Protein AF-A0A355GCN6-F1 (afdb_monomer_lite)

Foldseek 3Di:
DFDDDDDPDDDDDDDDDDDPQGGPVRHHHDFAKDWDWDWDDDPPDDTDIFIDIDTDDQDKAPKDWTDADPRRRTDIDIGDDPVND

Secon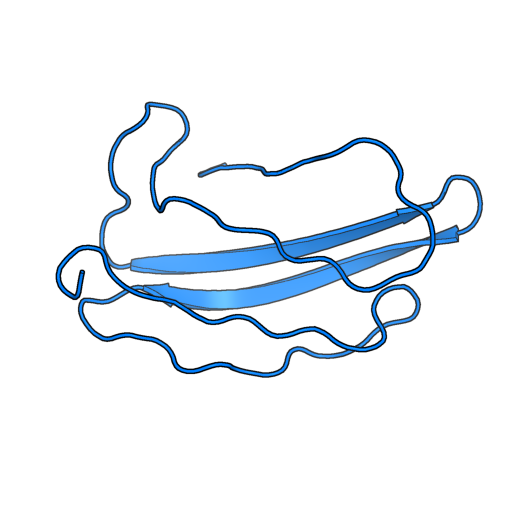dary structure (DSSP, 8-state):
-------S---SS-------SB-TTSPBPPSEEEEEEEEEE-TTS-EEEEEEEEEE-SS-EEEEEE---SS-S-EEEEE--GGG-

Structure (mmCIF, N/CA/C/O backbone):
data_AF-A0A355GCN6-F1
#
_entry.id   AF-A0A355GCN6-F1
#
loop_
_atom_site.group_PDB
_atom_site.id
_atom_site.type_symbol
_atom_site.label_atom_id
_atom_site.label_alt_id
_atom_site.label_comp_id
_atom_site.label_asym_id
_atom_site.label_entity_id
_atom_site.label_seq_id
_atom_site.pdbx_PDB_ins_code
_atom_site.Cartn_x
_atom_site.Cartn_y
_atom_site.Cartn_z
_atom_site.occupancy
_atom_site.B_iso_or_equiv
_atom_site.auth_seq_id
_atom_site.auth_comp_id
_atom_site.auth_asym_id
_atom_site.auth_atom_id
_atom_site.pdbx_PDB_model_num
ATOM 1 N N . LEU A 1 1 ? -15.902 -0.667 -4.051 1.00 60.78 1 LEU A N 1
ATOM 2 C CA . LEU A 1 1 ? -14.548 -0.090 -3.909 1.00 60.78 1 LEU A CA 1
ATOM 3 C C . LEU A 1 1 ? -14.574 0.826 -2.703 1.00 60.78 1 LEU A C 1
ATOM 5 O O . LEU A 1 1 ? -15.528 1.581 -2.581 1.00 60.78 1 LEU A O 1
ATOM 9 N N . ILE A 1 2 ? -13.619 0.679 -1.794 1.00 68.00 2 ILE A N 1
ATOM 10 C CA . ILE A 1 2 ? -13.623 1.394 -0.513 1.00 68.00 2 ILE A CA 1
ATOM 11 C C . ILE A 1 2 ? -12.996 2.783 -0.671 1.00 68.00 2 ILE A C 1
ATOM 13 O O . ILE A 1 2 ? -13.556 3.753 -0.189 1.00 68.00 2 ILE A O 1
ATOM 17 N N . GLY A 1 3 ? -11.912 2.868 -1.441 1.00 73.12 3 GLY A N 1
ATOM 18 C CA . GLY A 1 3 ? -11.272 4.102 -1.880 1.00 73.12 3 GLY A CA 1
ATOM 19 C C . GLY A 1 3 ? -10.256 3.789 -2.978 1.00 73.12 3 GLY A C 1
ATOM 20 O O . GLY A 1 3 ? -9.800 2.647 -3.090 1.00 73.12 3 GLY A O 1
ATOM 21 N N . THR A 1 4 ? -9.916 4.787 -3.790 1.00 78.75 4 THR A N 1
ATOM 22 C CA . THR A 1 4 ? -8.854 4.697 -4.801 1.00 78.75 4 THR A CA 1
ATOM 23 C C . THR A 1 4 ? -8.024 5.961 -4.766 1.00 78.75 4 THR A C 1
ATOM 25 O O . THR A 1 4 ? -8.560 7.065 -4.751 1.00 78.75 4 THR A O 1
ATOM 28 N N . ILE A 1 5 ? -6.706 5.787 -4.792 1.00 77.44 5 ILE A N 1
ATOM 29 C CA . ILE A 1 5 ? -5.756 6.876 -4.974 1.00 77.44 5 ILE A CA 1
ATOM 30 C C . ILE A 1 5 ? -5.127 6.676 -6.348 1.00 77.44 5 ILE A C 1
ATOM 32 O O . ILE A 1 5 ? -4.465 5.669 -6.585 1.00 77.44 5 ILE A O 1
ATOM 36 N N . SER A 1 6 ? -5.333 7.632 -7.247 1.00 77.94 6 SER A N 1
ATOM 37 C CA . SER A 1 6 ? -4.700 7.669 -8.566 1.00 77.94 6 SER A CA 1
ATOM 38 C C . SER A 1 6 ? -4.083 9.042 -8.801 1.00 77.94 6 SER A C 1
ATOM 40 O O . SER A 1 6 ? -4.633 10.053 -8.368 1.00 77.94 6 SER A O 1
ATOM 42 N N . ALA A 1 7 ? -2.957 9.087 -9.506 1.00 74.81 7 ALA A N 1
ATOM 43 C CA . ALA A 1 7 ? -2.268 10.320 -9.876 1.00 74.81 7 ALA A CA 1
ATOM 44 C C . ALA A 1 7 ? -1.919 10.302 -11.371 1.00 74.81 7 ALA A C 1
ATOM 46 O O . ALA A 1 7 ? -1.992 9.253 -12.010 1.00 74.81 7 ALA A O 1
ATOM 47 N N . ALA A 1 8 ? -1.527 11.457 -11.919 1.00 78.56 8 ALA A N 1
ATOM 48 C CA . ALA A 1 8 ? -0.977 11.543 -13.273 1.00 78.56 8 ALA A CA 1
ATOM 49 C C . ALA A 1 8 ? 0.230 10.605 -13.441 1.00 78.56 8 ALA A C 1
ATOM 51 O O . ALA A 1 8 ? 0.934 10.334 -12.464 1.00 78.56 8 ALA A O 1
ATOM 52 N N . THR A 1 9 ? 0.487 10.147 -14.671 1.00 75.94 9 THR A N 1
ATOM 53 C CA . THR A 1 9 ? 1.652 9.310 -14.994 1.00 75.94 9 THR A CA 1
ATOM 54 C C . THR A 1 9 ? 2.924 9.945 -14.439 1.00 75.94 9 THR A C 1
ATOM 56 O O . THR A 1 9 ? 3.241 11.098 -14.732 1.00 75.94 9 THR A O 1
ATOM 59 N N . ARG A 1 10 ? 3.649 9.191 -13.610 1.00 76.94 10 ARG A N 1
ATOM 60 C CA . ARG A 1 10 ? 4.915 9.616 -13.004 1.00 76.94 10 ARG A CA 1
ATOM 61 C C . ARG A 1 10 ? 6.063 8.871 -13.680 1.00 76.94 10 ARG A C 1
ATOM 63 O O . ARG A 1 10 ? 5.866 7.780 -14.209 1.00 76.94 10 ARG A O 1
ATOM 70 N N . GLY A 1 11 ? 7.254 9.469 -13.669 1.00 85.12 11 GLY A N 1
ATOM 71 C CA . GLY A 1 11 ? 8.472 8.782 -14.102 1.00 85.12 11 GLY A CA 1
ATOM 72 C C . GLY A 1 11 ? 8.827 7.589 -13.199 1.00 85.12 11 GLY A C 1
ATOM 73 O O . GLY A 1 11 ? 8.095 7.264 -12.268 1.00 85.12 11 GLY A O 1
ATOM 74 N N . PRO A 1 12 ? 9.959 6.915 -13.435 1.00 86.31 12 PRO A N 1
ATOM 75 C CA . PRO A 1 12 ? 10.503 5.980 -12.457 1.00 86.31 12 PRO A CA 1
ATOM 76 C C . PRO A 1 12 ? 10.942 6.731 -11.189 1.00 86.31 12 PRO A C 1
ATOM 78 O O . PRO A 1 12 ? 11.482 7.838 -11.264 1.00 86.31 12 PRO A O 1
ATOM 81 N N . GLY A 1 13 ? 10.737 6.134 -10.015 1.00 90.62 13 GLY A N 1
ATOM 82 C CA . GLY A 1 13 ? 11.151 6.739 -8.753 1.00 90.62 13 GLY A CA 1
ATOM 83 C C . GLY A 1 13 ? 10.520 6.100 -7.523 1.00 90.62 13 GLY A C 1
ATOM 84 O O . GLY A 1 13 ? 9.848 5.075 -7.604 1.00 90.62 13 GLY A O 1
ATOM 85 N N . GLN A 1 14 ? 10.751 6.728 -6.370 1.00 92.12 14 GLN A N 1
ATOM 86 C CA . GLN A 1 14 ? 10.150 6.330 -5.100 1.00 92.12 14 GLN A CA 1
ATOM 87 C C . GLN A 1 14 ? 8.901 7.161 -4.830 1.00 92.12 14 GLN A C 1
ATOM 89 O O . GLN A 1 14 ? 8.930 8.393 -4.885 1.00 92.12 14 GLN A O 1
ATOM 94 N N . TYR A 1 15 ? 7.808 6.478 -4.505 1.00 91.38 15 TYR A N 1
ATOM 95 C CA . TYR A 1 15 ? 6.511 7.096 -4.275 1.00 91.38 15 TYR A CA 1
ATOM 96 C C . TYR A 1 15 ? 5.909 6.619 -2.961 1.00 91.38 15 TYR A C 1
ATOM 98 O O . TYR A 1 15 ? 6.093 5.476 -2.556 1.00 91.38 15 TYR A O 1
ATOM 106 N N . GLN A 1 16 ? 5.178 7.516 -2.304 1.00 92.75 16 GLN A N 1
ATOM 107 C CA . GLN A 1 16 ? 4.394 7.216 -1.113 1.00 92.75 16 GLN A CA 1
ATOM 108 C C . GLN A 1 16 ? 2.944 7.610 -1.376 1.00 92.75 16 GLN A C 1
ATOM 110 O O . GLN A 1 16 ? 2.676 8.674 -1.940 1.00 92.75 16 GLN A O 1
ATOM 115 N N . ALA A 1 17 ? 2.022 6.748 -0.963 1.00 91.25 17 ALA A N 1
ATOM 116 C CA . ALA A 1 17 ? 0.593 7.006 -0.971 1.00 91.25 17 ALA A CA 1
ATOM 117 C C . ALA A 1 17 ? 0.068 6.829 0.453 1.00 91.25 17 ALA A C 1
ATOM 119 O O . ALA A 1 17 ? 0.423 5.868 1.135 1.00 91.25 17 ALA A O 1
ATOM 120 N N . ARG A 1 18 ? -0.778 7.760 0.897 1.00 91.81 18 ARG A N 1
ATOM 121 C CA . ARG A 1 18 ? -1.424 7.702 2.206 1.00 91.81 18 ARG A CA 1
ATOM 122 C C . ARG A 1 18 ? -2.925 7.651 2.005 1.00 91.81 18 ARG A C 1
ATOM 124 O O . ARG A 1 18 ? -3.506 8.590 1.474 1.00 91.81 18 ARG A O 1
ATOM 131 N N . PHE A 1 19 ? -3.528 6.567 2.462 1.00 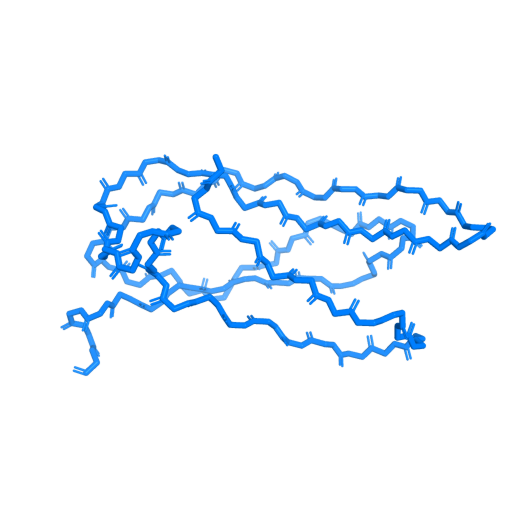90.31 19 PHE A N 1
ATOM 132 C CA . PHE A 1 19 ? -4.970 6.454 2.572 1.00 90.31 19 PHE A CA 1
ATOM 133 C C . PHE A 1 19 ? -5.407 6.947 3.952 1.00 90.31 19 PHE A C 1
ATOM 135 O O . PHE A 1 19 ? -4.751 6.664 4.956 1.00 90.31 19 PHE A O 1
ATOM 142 N N . ASP A 1 20 ? -6.471 7.739 4.001 1.00 88.19 20 ASP A N 1
ATOM 143 C CA . ASP A 1 20 ? -6.958 8.353 5.237 1.00 88.19 20 ASP A CA 1
ATOM 144 C C . ASP A 1 20 ? -7.816 7.412 6.092 1.00 88.19 20 ASP A C 1
ATOM 146 O O . ASP A 1 20 ? -8.094 7.732 7.244 1.00 88.19 20 ASP A O 1
ATOM 150 N N . GLY A 1 21 ? -8.168 6.233 5.572 1.00 88.00 21 GLY A N 1
ATOM 151 C CA . GLY A 1 21 ? -8.988 5.262 6.286 1.00 88.00 21 GLY A CA 1
ATOM 152 C C . GLY A 1 21 ? -10.478 5.589 6.241 1.00 88.00 21 GLY A C 1
ATOM 153 O O . GLY A 1 21 ? -11.205 5.149 7.132 1.00 88.00 21 GLY A O 1
ATOM 154 N N . THR A 1 22 ? -10.932 6.337 5.232 1.00 89.19 22 THR A N 1
ATOM 155 C CA . THR A 1 22 ? -12.352 6.613 4.989 1.00 89.19 22 THR A CA 1
ATOM 156 C C . THR A 1 22 ? -12.853 5.985 3.692 1.00 89.19 22 THR A C 1
ATOM 158 O O . THR A 1 22 ? -12.093 5.758 2.754 1.00 89.19 22 THR A O 1
ATOM 161 N N . ASP A 1 23 ? -14.136 5.642 3.643 1.00 89.88 23 ASP A N 1
ATOM 162 C CA . ASP A 1 23 ? -14.774 5.181 2.418 1.00 89.88 23 ASP A CA 1
ATOM 163 C C . ASP A 1 23 ? -15.076 6.344 1.451 1.00 89.88 23 ASP A C 1
ATOM 165 O O . ASP A 1 23 ? -14.907 7.520 1.769 1.00 89.88 23 ASP A O 1
ATOM 169 N N . ASN A 1 24 ? -15.596 6.029 0.264 1.00 88.06 24 ASN A N 1
ATOM 170 C CA . ASN A 1 24 ? -16.001 7.031 -0.731 1.00 88.06 24 ASN A CA 1
ATOM 171 C C . ASN A 1 24 ? -17.111 8.001 -0.265 1.00 88.06 24 ASN A C 1
ATOM 173 O O . ASN A 1 24 ? -17.403 8.966 -0.969 1.00 88.06 24 ASN A O 1
ATOM 177 N N . GLN A 1 25 ? -17.770 7.743 0.868 1.00 90.75 25 GLN A N 1
ATOM 178 C CA . GLN A 1 25 ? -18.744 8.646 1.492 1.00 90.75 25 GLN A CA 1
ATOM 179 C C . GLN A 1 25 ? -18.108 9.476 2.622 1.00 90.75 25 GLN A C 1
ATOM 181 O O . GLN A 1 25 ? -18.822 10.193 3.325 1.00 90.75 25 GLN A O 1
ATOM 186 N N . GLY A 1 26 ? -16.790 9.372 2.820 1.00 88.81 26 GLY A N 1
ATOM 187 C CA . GLY A 1 26 ? -16.048 10.024 3.896 1.00 88.81 26 GLY A CA 1
ATOM 188 C C . GLY A 1 26 ? -16.249 9.374 5.268 1.00 88.81 26 GLY A C 1
ATOM 189 O O . GLY A 1 26 ? -15.923 9.988 6.284 1.00 88.81 26 GLY A O 1
ATOM 190 N N . LYS A 1 27 ? -16.805 8.158 5.341 1.00 89.50 27 LYS A N 1
ATOM 191 C CA . LYS A 1 27 ? -17.041 7.462 6.615 1.00 89.50 27 LYS A CA 1
ATOM 192 C C . LYS A 1 27 ? -15.813 6.641 7.011 1.00 89.50 27 LYS A C 1
ATOM 194 O O . LYS A 1 27 ? -15.265 5.953 6.153 1.00 89.50 27 LYS A O 1
ATOM 199 N N . PRO A 1 28 ? -15.392 6.643 8.288 1.00 88.19 28 PRO A N 1
ATOM 200 C CA . PRO A 1 28 ? -14.290 5.802 8.745 1.00 88.19 28 PRO A CA 1
ATOM 201 C C . PRO A 1 28 ? -14.533 4.321 8.454 1.00 88.19 28 PRO A C 1
ATOM 203 O O . PRO A 1 28 ? -15.643 3.815 8.641 1.00 88.19 28 PRO A O 1
ATOM 206 N N . LEU A 1 29 ? -13.485 3.615 8.037 1.00 89.31 29 LEU A N 1
ATOM 207 C CA . LEU A 1 29 ? -13.577 2.180 7.806 1.00 89.31 29 LEU A CA 1
ATOM 208 C C . LEU A 1 29 ? -13.690 1.405 9.122 1.00 89.31 29 LEU A C 1
ATOM 210 O O . LEU A 1 29 ? -12.907 1.648 10.043 1.00 89.31 29 LEU A O 1
ATOM 214 N N . PRO A 1 30 ? -14.609 0.428 9.215 1.00 90.94 30 PRO A N 1
ATOM 215 C CA . PRO A 1 30 ? -14.666 -0.461 10.364 1.0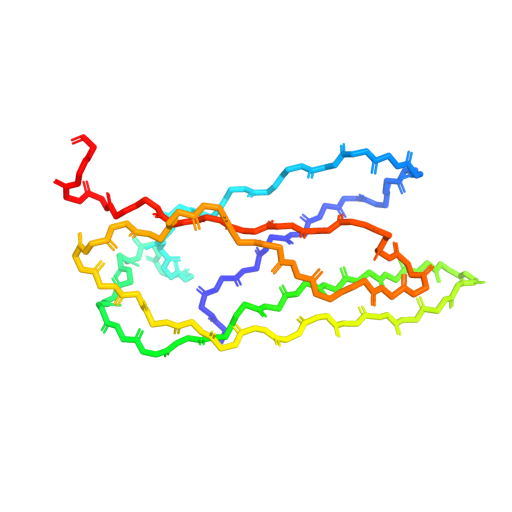0 90.94 30 PRO A CA 1
ATOM 216 C C . PRO A 1 30 ? -13.461 -1.410 10.389 1.00 90.94 30 PRO A C 1
ATOM 218 O O . PRO A 1 30 ? -12.827 -1.677 9.365 1.00 90.94 30 PRO A O 1
ATOM 221 N N . HIS A 1 31 ? -13.177 -1.997 11.551 1.00 92.56 31 HIS A N 1
ATOM 222 C CA . HIS A 1 31 ? -12.255 -3.130 11.620 1.00 92.56 31 HIS A CA 1
ATOM 223 C C . HIS A 1 31 ? -12.770 -4.287 10.762 1.00 92.56 31 HIS A C 1
ATOM 225 O O . HIS A 1 31 ? -13.976 -4.538 10.692 1.00 92.56 31 HIS A O 1
ATOM 231 N N . GLY A 1 32 ? -11.861 -5.008 10.113 1.00 94.50 32 GLY A N 1
ATOM 232 C CA . GLY A 1 32 ? -12.256 -6.095 9.231 1.00 94.50 32 GLY A CA 1
ATOM 233 C C . GLY A 1 32 ? -11.168 -6.558 8.280 1.00 94.50 32 GLY A C 1
ATOM 234 O O . GLY A 1 32 ? -10.020 -6.118 8.334 1.00 94.50 32 GLY A O 1
ATOM 235 N N . LYS A 1 33 ? -11.557 -7.482 7.401 1.00 96.44 33 LYS A N 1
ATOM 236 C CA . LYS A 1 33 ? -10.694 -8.037 6.359 1.00 96.44 33 LYS A CA 1
ATOM 237 C C . LYS A 1 33 ? -10.806 -7.200 5.095 1.00 96.44 33 LYS A C 1
ATOM 239 O O . LYS A 1 33 ? -11.901 -6.959 4.595 1.00 96.44 33 LYS A O 1
ATOM 244 N N . TYR A 1 34 ? -9.657 -6.824 4.565 1.00 95.50 34 TYR A N 1
ATOM 245 C CA . TYR A 1 34 ? -9.510 -5.993 3.385 1.00 95.50 34 TYR A CA 1
ATOM 246 C C . TYR A 1 34 ? -8.464 -6.590 2.448 1.00 95.50 34 TYR A C 1
ATOM 248 O O . TYR A 1 34 ? -7.758 -7.548 2.770 1.00 95.50 34 TYR A O 1
ATOM 256 N N . THR A 1 35 ? -8.357 -6.024 1.253 1.00 96.25 35 THR A N 1
ATOM 257 C CA . THR A 1 35 ? -7.271 -6.340 0.329 1.00 96.25 35 THR A CA 1
ATOM 258 C C . THR A 1 35 ? -6.683 -5.040 -0.181 1.00 96.25 35 THR A C 1
ATOM 260 O O . THR A 1 35 ? -7.395 -4.219 -0.756 1.00 96.25 35 THR A O 1
ATOM 263 N N . LEU A 1 36 ? -5.388 -4.859 0.061 1.00 95.12 36 LEU A N 1
ATOM 264 C CA . LEU A 1 36 ? -4.599 -3.801 -0.543 1.00 95.12 36 LEU A CA 1
ATOM 265 C C . LEU A 1 36 ? -4.255 -4.215 -1.973 1.00 95.12 36 LEU A C 1
ATOM 267 O O . LEU A 1 36 ? -3.683 -5.286 -2.193 1.00 95.12 36 LEU A O 1
ATOM 271 N N . TYR A 1 37 ? -4.599 -3.346 -2.916 1.00 95.75 37 TYR A N 1
ATOM 272 C CA . TYR A 1 37 ? -4.222 -3.455 -4.315 1.00 95.75 37 TYR A CA 1
ATOM 273 C C . TYR A 1 37 ? -3.236 -2.339 -4.647 1.00 95.75 37 TYR A C 1
ATOM 275 O O . TYR A 1 37 ? -3.507 -1.173 -4.360 1.00 95.75 37 TYR A O 1
ATOM 283 N N . ILE A 1 38 ? -2.098 -2.699 -5.235 1.00 94.50 38 ILE A N 1
ATOM 284 C CA . ILE A 1 38 ? -1.141 -1.743 -5.799 1.00 94.50 38 ILE A CA 1
ATOM 285 C C . ILE A 1 38 ? -0.978 -2.100 -7.267 1.00 94.50 38 ILE A C 1
ATOM 287 O O . ILE A 1 38 ? -0.501 -3.190 -7.579 1.00 94.50 38 ILE A O 1
ATOM 291 N N . GLU A 1 39 ? -1.392 -1.194 -8.145 1.00 92.94 39 GLU A N 1
ATOM 292 C CA . GLU A 1 39 ? -1.352 -1.376 -9.594 1.00 92.94 39 GLU A CA 1
ATOM 293 C C . GLU A 1 39 ? -0.337 -0.427 -10.226 1.00 92.94 39 GLU A C 1
ATOM 295 O O . GLU A 1 39 ? -0.275 0.756 -9.885 1.00 92.94 39 GLU A O 1
ATOM 300 N N . ALA A 1 40 ? 0.442 -0.955 -11.166 1.00 91.12 40 ALA A N 1
ATOM 301 C CA . ALA A 1 40 ? 1.354 -0.193 -12.003 1.00 91.12 40 ALA A CA 1
ATOM 302 C C . ALA A 1 40 ? 1.115 -0.557 -13.472 1.00 91.12 40 ALA A C 1
ATOM 304 O O . ALA A 1 40 ? 1.044 -1.734 -13.831 1.00 91.12 40 ALA A O 1
ATOM 305 N N . ALA A 1 41 ? 0.980 0.467 -14.314 1.00 89.69 41 ALA A N 1
ATOM 306 C CA . ALA A 1 41 ? 0.782 0.338 -15.752 1.00 89.69 41 ALA A CA 1
ATOM 307 C C . ALA A 1 41 ? 1.578 1.425 -16.485 1.00 89.69 41 ALA A C 1
ATOM 309 O O . ALA A 1 41 ? 1.684 2.555 -16.002 1.00 89.69 41 ALA A O 1
ATOM 310 N N . ARG A 1 42 ? 2.113 1.101 -17.666 1.00 86.56 42 ARG A N 1
ATOM 311 C CA . ARG A 1 42 ? 2.792 2.052 -18.564 1.00 86.56 42 ARG A CA 1
ATOM 312 C C . ARG A 1 42 ? 2.283 1.882 -19.994 1.00 86.56 42 ARG A C 1
ATOM 314 O O . ARG A 1 42 ? 1.987 0.765 -20.401 1.00 86.56 42 ARG A O 1
ATOM 321 N N . GLU A 1 43 ? 2.260 2.973 -20.763 1.00 79.88 43 GLU A N 1
ATOM 322 C CA . GLU A 1 43 ? 1.698 3.057 -22.131 1.00 79.88 43 GLU A CA 1
ATOM 323 C C . GLU A 1 43 ? 2.319 2.064 -23.137 1.00 79.88 43 GLU A C 1
ATOM 325 O O . GLU A 1 43 ? 1.679 1.675 -24.105 1.00 79.88 43 GLU A O 1
ATOM 330 N N . HIS A 1 44 ? 3.517 1.550 -22.847 1.00 85.50 44 HIS A N 1
ATOM 331 C CA . HIS A 1 44 ? 4.155 0.440 -23.566 1.00 85.50 44 HIS A CA 1
ATOM 332 C C . HIS A 1 44 ? 4.877 -0.529 -22.613 1.00 85.50 44 HIS A C 1
ATOM 334 O O . HIS A 1 44 ? 5.927 -1.082 -22.939 1.00 85.50 44 HIS A O 1
ATOM 340 N N . GLY A 1 45 ? 4.375 -0.667 -21.386 1.00 84.50 45 GLY A N 1
ATOM 341 C CA . GLY A 1 45 ? 4.942 -1.557 -20.374 1.00 84.50 45 GLY A CA 1
ATOM 342 C C . GLY A 1 45 ? 4.010 -2.698 -20.012 1.00 84.50 45 GLY A C 1
ATOM 343 O O . GLY A 1 45 ? 3.020 -2.961 -20.693 1.00 84.50 45 GLY A O 1
ATOM 344 N N . THR A 1 46 ? 4.336 -3.382 -18.920 1.00 91.25 46 THR A N 1
ATOM 345 C CA . THR A 1 46 ? 3.445 -4.406 -18.387 1.00 91.25 46 THR A CA 1
ATOM 346 C C . THR A 1 46 ? 2.406 -3.776 -17.467 1.00 91.25 46 THR A C 1
ATOM 348 O O . THR A 1 46 ? 2.572 -2.668 -16.955 1.00 91.25 46 THR A O 1
ATOM 351 N N . TYR A 1 47 ? 1.309 -4.498 -17.280 1.00 93.19 47 TYR A N 1
ATOM 352 C CA . TYR A 1 47 ? 0.374 -4.254 -16.197 1.00 93.19 47 TYR A CA 1
ATOM 353 C C . TYR A 1 47 ? 0.714 -5.218 -15.065 1.00 93.19 47 TYR A C 1
ATOM 355 O O . TYR A 1 47 ? 0.732 -6.434 -15.273 1.00 93.19 47 TYR A O 1
ATOM 363 N N . GLN A 1 48 ? 0.993 -4.680 -13.883 1.00 94.94 48 GLN A N 1
ATOM 364 C CA . GLN A 1 48 ? 1.303 -5.464 -12.695 1.00 94.94 48 GLN A CA 1
ATOM 365 C C . GLN A 1 48 ? 0.404 -5.053 -11.544 1.00 94.94 48 GLN A C 1
ATOM 367 O O . GLN A 1 48 ? 0.073 -3.879 -11.375 1.00 94.94 48 GLN A O 1
ATOM 372 N N . ILE A 1 49 ? 0.039 -6.040 -10.731 1.00 95.88 49 ILE A N 1
ATOM 373 C CA . ILE A 1 49 ? -0.817 -5.833 -9.575 1.00 95.88 49 ILE A CA 1
ATOM 374 C C . ILE A 1 49 ? -0.350 -6.685 -8.401 1.00 95.88 49 ILE A C 1
ATOM 376 O O . ILE A 1 49 ? -0.261 -7.910 -8.488 1.00 95.88 49 ILE A O 1
ATOM 380 N N . ILE A 1 50 ? -0.098 -6.027 -7.276 1.00 96.56 50 ILE A N 1
ATOM 381 C CA . ILE A 1 50 ? 0.141 -6.680 -5.990 1.00 96.56 50 ILE A CA 1
ATOM 382 C C . ILE A 1 50 ? -1.195 -6.766 -5.256 1.00 96.56 50 ILE A C 1
ATOM 384 O O . ILE A 1 50 ? -1.919 -5.774 -5.162 1.00 96.56 50 ILE A O 1
ATOM 388 N N . ARG A 1 51 ? -1.514 -7.949 -4.720 1.00 97.19 51 ARG A N 1
ATOM 389 C CA . ARG A 1 51 ? -2.712 -8.201 -3.907 1.00 97.19 51 ARG A CA 1
ATOM 390 C C . ARG A 1 51 ? -2.285 -8.658 -2.524 1.00 97.19 51 ARG A C 1
ATOM 392 O O . ARG A 1 51 ? -1.749 -9.752 -2.375 1.00 97.19 51 ARG A O 1
ATOM 399 N N . LYS A 1 52 ? -2.546 -7.848 -1.504 1.00 96.88 52 LYS A N 1
ATOM 400 C CA . LYS A 1 52 ? -2.211 -8.184 -0.120 1.00 96.88 52 LYS A CA 1
ATOM 401 C C . LYS A 1 52 ? -3.479 -8.231 0.730 1.00 96.88 52 LYS A C 1
ATOM 403 O O . LYS A 1 52 ? -4.038 -7.176 1.033 1.00 96.88 52 LYS A O 1
ATOM 408 N N . PRO A 1 53 ? -3.941 -9.424 1.142 1.00 97.06 53 PRO A N 1
ATOM 409 C CA . PRO A 1 53 ? -4.939 -9.540 2.194 1.00 97.06 53 PRO A CA 1
ATOM 410 C C . PRO A 1 53 ? -4.401 -8.916 3.482 1.00 97.06 53 PRO A C 1
ATOM 412 O O . PRO A 1 53 ? -3.274 -9.205 3.895 1.00 97.06 53 PRO A O 1
ATOM 415 N N . VAL A 1 54 ? -5.201 -8.058 4.105 1.00 95.25 54 VAL A N 1
ATOM 416 C CA . VAL A 1 54 ? -4.874 -7.397 5.372 1.00 95.25 54 VAL A CA 1
ATOM 417 C C . VAL A 1 54 ? -6.082 -7.438 6.292 1.00 95.25 54 VAL A C 1
ATOM 419 O O . VAL A 1 54 ? -7.225 -7.416 5.838 1.00 95.25 54 VAL A O 1
ATOM 422 N N . GLU A 1 55 ? -5.838 -7.488 7.593 1.00 95.25 55 GLU A N 1
ATOM 423 C CA . GLU A 1 55 ? -6.885 -7.360 8.596 1.00 95.25 55 GLU A CA 1
ATOM 424 C C . GLU A 1 55 ? -6.626 -6.092 9.403 1.00 95.25 55 GLU A C 1
ATOM 426 O O . GLU A 1 55 ? -5.612 -5.990 10.090 1.00 95.25 55 GLU A O 1
ATOM 431 N N . LEU A 1 56 ? -7.515 -5.108 9.273 1.00 92.94 56 LEU A N 1
ATOM 432 C CA . LEU A 1 56 ? -7.412 -3.838 9.982 1.00 92.94 56 LEU A CA 1
ATOM 433 C C . LEU A 1 56 ? -8.098 -3.977 11.340 1.00 92.94 56 LEU A C 1
ATOM 435 O O . LEU A 1 56 ? -9.271 -4.355 11.410 1.00 92.94 56 LEU A O 1
ATOM 439 N N . ARG A 1 57 ? -7.354 -3.693 12.408 1.00 92.31 57 ARG A N 1
ATOM 440 C CA . ARG A 1 57 ? -7.775 -3.819 13.810 1.00 92.31 57 ARG A CA 1
ATOM 441 C C . ARG A 1 57 ? -7.401 -2.549 14.584 1.00 92.31 57 ARG A C 1
ATOM 443 O O . ARG A 1 57 ? -6.918 -1.588 14.000 1.00 92.31 57 ARG A O 1
ATOM 450 N N . ALA A 1 58 ? -7.610 -2.563 15.899 1.00 90.69 58 ALA A N 1
ATOM 451 C CA . ALA A 1 58 ? -7.191 -1.471 16.775 1.00 90.69 58 ALA A CA 1
ATOM 452 C C . ALA A 1 58 ? -5.661 -1.348 16.889 1.00 90.69 58 ALA A C 1
ATOM 454 O O . ALA A 1 58 ? -5.163 -0.275 17.210 1.00 90.69 58 ALA A O 1
ATOM 455 N N . ASP A 1 59 ? -4.930 -2.434 16.629 1.00 91.62 59 ASP A N 1
ATOM 456 C CA . ASP A 1 59 ? -3.472 -2.462 16.685 1.00 91.62 59 ASP A CA 1
ATOM 457 C C . ASP A 1 59 ? -2.844 -2.027 15.350 1.00 91.62 59 ASP A C 1
ATOM 459 O O . ASP A 1 59 ? -3.360 -2.368 14.276 1.00 91.62 59 ASP A O 1
AT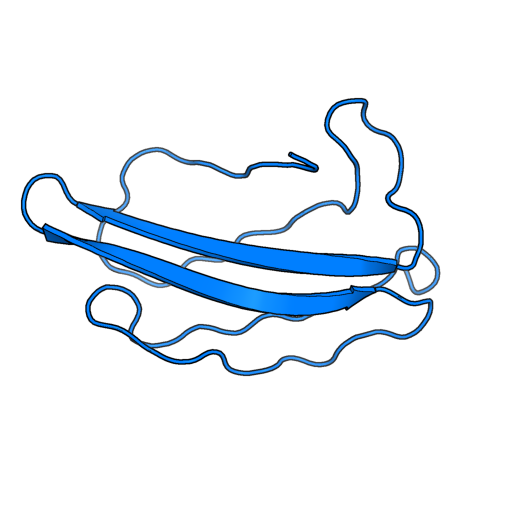OM 463 N N . PRO A 1 60 ? -1.710 -1.304 15.383 1.00 93.31 60 PRO A N 1
ATOM 464 C CA . PRO A 1 60 ? -0.978 -0.954 14.177 1.00 93.31 60 PRO A CA 1
ATOM 465 C C . PRO A 1 60 ? -0.353 -2.179 13.505 1.00 93.31 60 PRO A C 1
ATOM 467 O O . PRO A 1 60 ? 0.038 -3.150 14.152 1.00 93.31 60 PRO A O 1
ATOM 470 N N . ILE A 1 61 ? -0.188 -2.092 12.185 1.00 94.75 61 ILE A N 1
ATOM 471 C CA . ILE A 1 61 ? 0.618 -3.040 11.412 1.00 94.75 61 ILE A CA 1
ATOM 472 C C . ILE A 1 61 ? 1.943 -2.349 11.113 1.00 94.75 61 ILE A C 1
ATOM 474 O O . ILE A 1 61 ? 1.982 -1.390 10.339 1.00 94.75 61 ILE A O 1
ATOM 478 N N . SER A 1 62 ? 3.026 -2.837 11.720 1.00 95.94 62 SER A N 1
ATOM 479 C CA . SER A 1 62 ? 4.380 -2.382 11.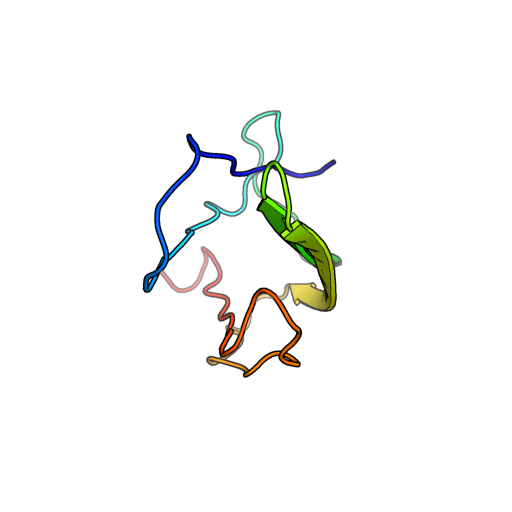396 1.00 95.94 62 SER A CA 1
ATOM 480 C C . SER A 1 62 ? 4.703 -2.632 9.927 1.00 95.94 62 SER A C 1
ATOM 482 O O . SER A 1 62 ? 4.184 -3.570 9.325 1.00 95.94 62 SER A O 1
ATOM 484 N N . LYS A 1 63 ? 5.599 -1.816 9.368 1.00 96.94 63 LYS A N 1
ATOM 485 C CA . LYS A 1 63 ? 6.022 -1.886 7.969 1.00 96.94 63 LYS A CA 1
ATOM 486 C C . LYS A 1 63 ? 6.339 -3.316 7.515 1.00 96.94 63 LYS A C 1
ATOM 488 O O . LYS A 1 63 ? 7.250 -3.955 8.038 1.00 96.94 63 LYS A O 1
ATOM 493 N N . GLN A 1 64 ? 5.612 -3.791 6.507 1.00 97.19 64 GLN A N 1
ATOM 494 C CA . GLN A 1 64 ? 5.807 -5.100 5.883 1.00 97.19 64 GLN A CA 1
ATOM 495 C C . GLN A 1 64 ? 6.233 -4.930 4.430 1.00 97.19 64 GLN A C 1
ATOM 497 O O . GLN A 1 64 ? 5.642 -4.128 3.707 1.00 97.19 64 GLN A O 1
ATOM 502 N N . GLY A 1 65 ? 7.227 -5.706 3.995 1.00 97.06 65 GLY A N 1
ATOM 503 C CA . GLY A 1 65 ? 7.576 -5.826 2.581 1.00 97.06 65 GLY A CA 1
ATOM 504 C C . GLY A 1 65 ? 6.477 -6.530 1.782 1.00 97.06 65 GLY A C 1
ATOM 505 O O . GLY A 1 65 ? 5.726 -7.352 2.315 1.00 97.06 65 GLY A O 1
ATOM 506 N N . LEU A 1 66 ? 6.386 -6.191 0.504 1.00 97.19 66 LEU A N 1
ATOM 507 C CA . LEU A 1 66 ? 5.505 -6.819 -0.474 1.00 97.19 66 LEU A CA 1
ATOM 508 C C . LEU A 1 66 ? 6.343 -7.486 -1.563 1.00 97.19 66 LEU A C 1
ATOM 510 O O . LEU A 1 66 ? 7.482 -7.088 -1.800 1.00 97.19 66 LEU A O 1
ATOM 514 N N . GLU A 1 67 ? 5.766 -8.497 -2.210 1.00 95.06 67 GLU A N 1
ATOM 515 C CA . GLU A 1 67 ? 6.410 -9.178 -3.333 1.00 95.06 67 GLU A CA 1
ATOM 516 C C . GLU A 1 67 ? 6.648 -8.201 -4.486 1.00 95.06 67 GLU A C 1
ATOM 518 O O . GLU A 1 67 ? 5.760 -7.438 -4.878 1.00 95.06 67 GLU A O 1
ATOM 523 N N . GLU A 1 68 ? 7.871 -8.225 -5.001 1.00 94.69 68 GLU A N 1
ATOM 524 C CA . GLU A 1 68 ? 8.281 -7.438 -6.155 1.00 94.69 68 GLU A CA 1
ATOM 525 C C . GLU A 1 68 ? 7.721 -8.013 -7.460 1.00 94.69 68 GLU A C 1
ATOM 527 O O . GLU A 1 68 ? 7.323 -9.176 -7.553 1.00 94.69 68 GLU A O 1
ATOM 532 N N . ASN A 1 69 ? 7.688 -7.180 -8.494 1.00 94.19 69 ASN A N 1
ATOM 533 C CA . ASN A 1 69 ? 7.353 -7.587 -9.852 1.00 94.19 69 ASN A CA 1
ATOM 534 C C . ASN A 1 69 ? 8.074 -6.694 -10.871 1.00 94.19 69 ASN A C 1
ATOM 536 O O . ASN A 1 69 ? 8.834 -5.797 -10.509 1.00 94.19 69 ASN A O 1
ATOM 540 N N . ALA A 1 70 ? 7.807 -6.924 -12.157 1.00 92.88 70 ALA A N 1
ATOM 541 C CA . ALA A 1 70 ? 8.478 -6.234 -13.257 1.00 92.88 70 ALA A CA 1
ATOM 542 C C . ALA A 1 70 ? 8.351 -4.696 -13.231 1.00 92.88 70 ALA A C 1
ATOM 544 O O . ALA A 1 70 ? 9.223 -4.014 -13.761 1.00 92.88 70 ALA A O 1
ATOM 545 N N . GLU A 1 71 ? 7.290 -4.146 -12.633 1.00 92.75 71 GLU A N 1
ATOM 546 C CA . GLU A 1 71 ? 7.056 -2.695 -12.560 1.00 92.75 71 GLU A CA 1
ATOM 547 C C . GLU A 1 71 ? 7.329 -2.122 -11.158 1.00 92.75 71 GLU A C 1
ATOM 549 O O . GLU A 1 71 ? 7.479 -0.912 -10.997 1.00 92.75 71 GLU A O 1
ATOM 554 N N . ILE A 1 72 ? 7.396 -2.977 -10.132 1.00 93.50 72 ILE A N 1
ATOM 555 C CA . ILE A 1 72 ? 7.516 -2.594 -8.722 1.00 93.50 72 ILE A CA 1
ATOM 556 C C . ILE A 1 72 ? 8.654 -3.399 -8.089 1.00 93.50 72 ILE A C 1
ATOM 558 O O . ILE A 1 72 ? 8.444 -4.501 -7.590 1.00 93.50 72 ILE A O 1
ATOM 562 N N . GLY A 1 73 ? 9.863 -2.833 -8.089 1.00 94.00 73 GLY A N 1
ATOM 563 C CA . GLY A 1 73 ? 11.061 -3.502 -7.558 1.00 94.00 73 GLY A CA 1
ATOM 564 C C . GLY A 1 73 ? 11.198 -3.475 -6.030 1.00 94.00 73 GLY A C 1
ATOM 565 O O . GLY A 1 73 ? 11.966 -4.235 -5.461 1.00 94.00 73 GLY A O 1
ATOM 566 N N . ASN A 1 74 ? 10.480 -2.592 -5.334 1.00 95.19 74 ASN A N 1
ATOM 567 C CA . ASN A 1 74 ? 10.383 -2.631 -3.877 1.00 95.19 74 ASN A CA 1
ATOM 568 C C . ASN A 1 74 ? 9.092 -1.951 -3.433 1.00 95.19 74 ASN A C 1
ATOM 570 O O . ASN A 1 74 ? 8.833 -0.802 -3.797 1.00 95.19 74 ASN A O 1
ATOM 574 N N . ALA A 1 75 ? 8.293 -2.645 -2.631 1.00 96.50 75 ALA A N 1
ATOM 575 C CA . ALA A 1 75 ? 7.105 -2.074 -2.026 1.00 96.50 75 ALA A CA 1
ATOM 576 C C . ALA A 1 75 ? 6.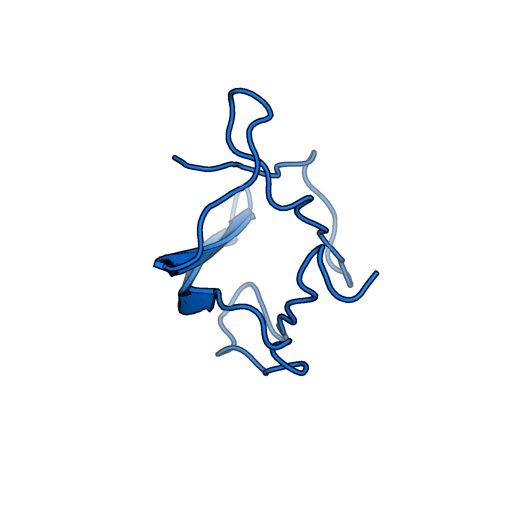970 -2.531 -0.580 1.00 96.50 75 ALA A C 1
ATOM 578 O O . ALA A 1 75 ? 7.396 -3.615 -0.185 1.00 96.50 75 ALA A O 1
ATOM 579 N N . SER A 1 76 ? 6.363 -1.669 0.222 1.00 97.31 76 SER A N 1
ATOM 580 C CA . SER A 1 76 ? 6.011 -1.977 1.598 1.00 97.31 76 SER A CA 1
ATOM 581 C C . SER A 1 76 ? 4.755 -1.218 1.988 1.00 97.31 76 SER A C 1
ATOM 583 O O . SER A 1 76 ? 4.423 -0.205 1.370 1.00 97.31 76 SER A O 1
ATOM 585 N N . PHE A 1 77 ? 4.058 -1.709 3.004 1.00 97.06 77 PHE A N 1
ATOM 586 C CA . PHE A 1 77 ? 2.907 -1.026 3.580 1.00 97.06 77 PHE A CA 1
ATOM 587 C C . PHE A 1 77 ? 2.978 -1.064 5.103 1.00 97.06 77 PHE A C 1
ATOM 589 O O . PHE A 1 77 ? 3.569 -1.971 5.687 1.00 97.06 77 PHE A O 1
ATOM 596 N N . GLU A 1 78 ? 2.354 -0.081 5.735 1.00 96.56 78 GLU A N 1
ATOM 597 C CA . GLU A 1 78 ? 2.124 -0.023 7.175 1.00 96.56 78 GLU A CA 1
ATOM 598 C C . GLU A 1 78 ? 0.711 0.501 7.435 1.00 96.56 78 GLU A C 1
ATOM 600 O O . GLU A 1 78 ? 0.092 1.114 6.559 1.00 96.56 78 GLU A O 1
ATOM 605 N N . TYR A 1 79 ? 0.188 0.244 8.630 1.00 93.50 79 TYR A N 1
ATOM 606 C CA . TYR A 1 79 ? -1.126 0.720 9.048 1.00 93.50 79 TYR A CA 1
ATOM 607 C C . TYR A 1 79 ? -1.049 1.327 10.443 1.00 93.50 79 TYR A C 1
ATOM 609 O O . TYR A 1 79 ? -0.574 0.686 11.380 1.00 93.50 79 TYR A O 1
ATOM 617 N N . ILE A 1 80 ? -1.561 2.552 10.567 1.00 91.38 80 ILE A N 1
ATOM 618 C CA . ILE A 1 80 ? -1.690 3.272 11.833 1.00 91.38 80 ILE A CA 1
ATOM 619 C C . ILE A 1 80 ? -3.185 3.552 12.047 1.00 91.38 80 ILE A C 1
ATOM 621 O O . ILE A 1 80 ? -3.764 4.324 11.274 1.00 91.38 80 ILE A O 1
ATOM 625 N N . PRO A 1 81 ? -3.823 2.932 13.053 1.00 85.56 81 PRO A N 1
ATOM 626 C CA . PRO A 1 81 ? -5.226 3.154 13.354 1.00 85.56 81 PRO A CA 1
ATOM 627 C C . PRO A 1 81 ? -5.464 4.559 13.905 1.00 85.56 81 PRO A C 1
ATOM 629 O O . PRO A 1 81 ? -4.605 5.165 14.545 1.00 85.56 81 PRO A O 1
ATOM 632 N N . TRP A 1 82 ? -6.675 5.072 13.687 1.00 73.81 82 TRP A N 1
ATOM 633 C CA . TRP A 1 82 ? -7.058 6.419 14.118 1.00 73.81 82 TRP A CA 1
ATOM 634 C C . TRP A 1 82 ? -7.014 6.595 15.641 1.00 73.81 82 TRP A C 1
ATOM 636 O O . TRP A 1 82 ? -6.687 7.669 16.128 1.00 73.81 82 TRP A O 1
ATOM 646 N N . ALA A 1 83 ? -7.311 5.528 16.389 1.00 67.69 83 ALA A N 1
ATOM 647 C CA . ALA A 1 83 ? -7.317 5.528 17.851 1.00 67.69 83 ALA A CA 1
ATOM 648 C C . ALA A 1 83 ? -5.917 5.657 18.484 1.00 67.69 83 ALA A C 1
ATOM 650 O O . ALA A 1 83 ? -5.814 5.862 19.689 1.00 67.69 83 ALA A O 1
ATOM 651 N N . THR A 1 84 ? -4.849 5.523 17.692 1.00 57.31 84 THR A N 1
ATOM 652 C CA . THR A 1 84 ? -3.450 5.609 18.146 1.00 57.31 84 THR A CA 1
ATOM 653 C C . THR A 1 84 ? -2.804 6.954 17.784 1.00 57.31 84 THR A C 1
ATOM 655 O O . THR A 1 84 ? -1.594 7.109 17.936 1.00 57.31 84 THR A O 1
ATOM 658 N N . LYS A 1 85 ? -3.582 7.913 17.266 1.00 49.78 85 LYS A N 1
ATOM 659 C CA . LYS A 1 85 ? -3.095 9.225 16.828 1.00 49.78 85 LYS A CA 1
ATOM 660 C C . LYS A 1 85 ? -3.326 10.325 17.858 1.00 49.78 85 LYS A C 1
ATOM 662 O O . LYS A 1 85 ? -4.318 10.227 18.611 1.00 49.78 85 LYS A O 1
#

Sequence (85 aa):
LIGTISAATRGPGQYQARFDGTDNQGKPLPHGKYTLYIEAAREHGTYQIIRKPVELRADPISKQGLEENAEIGNASFEYIPWATK

pLDDT: mean 88.91, std 9.43, range [49.78, 97.31]

Radius of gyration: 14.08 Å; chains: 1; bounding box: 30×21×42 Å